Protein AF-A0A2U3LKK8-F1 (afdb_monomer)

pLDDT: mean 81.9, std 16.65, range [49.09, 98.25]

Nearest PDB structures (foldseek):
  9e9u-assembly1_A  TM=5.415E-01  e=5.992E+00  synthetic construct

Sequence (91 aa):
MPSRRRSRQRALQILFLWDARRQPVDEAIDGYYDTLYSEEHPERDPFVADLVRGTVEHVAEVDEQISKHRRALAHRAHARGGPQRPPPGGL

Mean predicted aligned error: 10.7 Å

Radius of gyration: 22.05 Å; Cα contacts (8 Å, |Δi|>4): 36; chains: 1; bounding box: 32×55×61 Å

Structure (mmCIF, N/CA/C/O backbone):
data_AF-A0A2U3LKK8-F1
#
_entry.id   AF-A0A2U3LKK8-F1
#
loop_
_atom_site.group_PDB
_atom_site.id
_atom_site.type_symbol
_atom_site.label_atom_id
_atom_site.label_alt_id
_atom_site.label_comp_id
_atom_site.label_asym_id
_atom_site.label_entity_id
_atom_site.label_seq_id
_atom_site.pdbx_PDB_ins_code
_atom_site.Cartn_x
_atom_site.Cartn_y
_atom_site.Cartn_z
_atom_site.occupancy
_atom_site.B_iso_or_equiv
_atom_site.auth_seq_id
_atom_site.auth_comp_id
_atom_site.auth_asym_id
_atom_site.auth_atom_id
_atom_site.pdbx_PDB_model_num
ATOM 1 N N . MET A 1 1 ? 19.919 -3.441 -6.149 1.00 57.34 1 MET A N 1
ATOM 2 C CA . MET A 1 1 ? 18.972 -3.276 -5.018 1.00 57.34 1 MET A CA 1
ATOM 3 C C . MET A 1 1 ? 18.919 -1.824 -4.551 1.00 57.34 1 MET A C 1
ATOM 5 O O . MET A 1 1 ? 19.936 -1.303 -4.092 1.00 57.34 1 MET A O 1
ATOM 9 N N . PRO A 1 2 ? 17.774 -1.133 -4.681 1.00 65.00 2 PRO A N 1
ATOM 10 C CA . PRO A 1 2 ? 17.589 0.203 -4.121 1.00 65.00 2 PRO A CA 1
ATOM 11 C C . PRO A 1 2 ? 17.794 0.189 -2.599 1.00 65.00 2 PRO A C 1
ATOM 13 O O . PRO A 1 2 ? 17.574 -0.823 -1.936 1.00 65.00 2 PRO A O 1
ATOM 16 N N . SER A 1 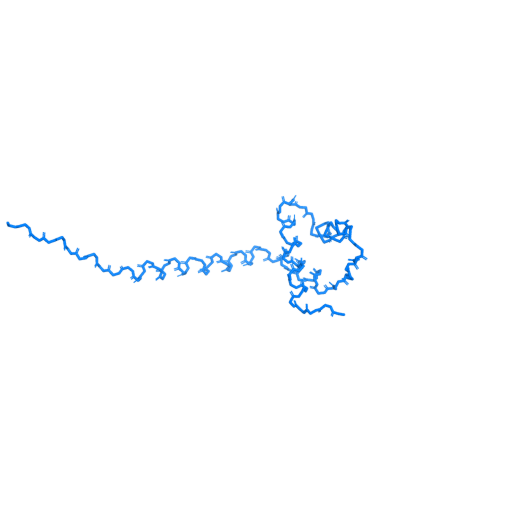3 ? 18.202 1.316 -2.009 1.00 85.25 3 SER A N 1
ATOM 17 C CA . SER A 1 3 ? 18.201 1.413 -0.548 1.00 85.25 3 SER A CA 1
ATOM 18 C C . SER A 1 3 ? 16.762 1.297 -0.040 1.00 85.25 3 SER A C 1
ATOM 20 O O . SER A 1 3 ? 15.854 1.872 -0.641 1.00 85.25 3 SER A O 1
ATOM 22 N N . ARG A 1 4 ? 16.539 0.622 1.099 1.00 91.00 4 ARG A N 1
ATOM 23 C CA . ARG A 1 4 ? 15.195 0.474 1.703 1.00 91.00 4 ARG A CA 1
ATOM 24 C C . ARG A 1 4 ? 14.454 1.810 1.842 1.00 91.00 4 ARG A C 1
ATOM 26 O O . ARG A 1 4 ? 13.232 1.846 1.777 1.00 91.00 4 ARG A O 1
ATOM 33 N N . ARG A 1 5 ? 15.190 2.916 2.015 1.00 92.19 5 ARG A N 1
ATOM 34 C CA . ARG A 1 5 ? 14.642 4.280 2.008 1.00 92.19 5 ARG A CA 1
ATOM 35 C C . ARG A 1 5 ? 13.992 4.636 0.668 1.00 92.19 5 ARG A C 1
ATOM 37 O O . ARG A 1 5 ? 12.849 5.077 0.668 1.00 92.19 5 ARG A O 1
ATOM 44 N N . ARG A 1 6 ? 14.688 4.413 -0.455 1.00 89.56 6 ARG A N 1
ATOM 45 C CA . ARG A 1 6 ? 14.143 4.647 -1.802 1.00 89.56 6 ARG A CA 1
ATOM 46 C C . ARG A 1 6 ? 12.950 3.739 -2.080 1.00 89.56 6 ARG A C 1
ATOM 48 O O . ARG A 1 6 ? 11.938 4.232 -2.554 1.00 89.56 6 ARG A O 1
ATOM 55 N N . SER A 1 7 ? 13.021 2.456 -1.727 1.00 92.44 7 SER A N 1
ATOM 56 C CA . SER A 1 7 ? 11.896 1.536 -1.937 1.00 92.44 7 SER A CA 1
ATOM 57 C C . SER A 1 7 ? 10.642 1.972 -1.166 1.00 92.44 7 SER A C 1
ATOM 59 O O . SER A 1 7 ? 9.557 2.015 -1.735 1.00 92.44 7 SER A O 1
ATOM 61 N N . ARG A 1 8 ? 10.784 2.402 0.098 1.00 95.31 8 ARG A N 1
ATOM 62 C CA . ARG A 1 8 ? 9.656 2.958 0.870 1.00 95.31 8 ARG A CA 1
ATOM 63 C C . ARG A 1 8 ? 9.101 4.244 0.259 1.00 95.31 8 ARG A C 1
ATOM 65 O O . ARG A 1 8 ? 7.891 4.414 0.220 1.00 95.31 8 ARG A O 1
ATOM 72 N N . GLN A 1 9 ? 9.963 5.129 -0.245 1.00 94.19 9 GLN A N 1
ATOM 73 C CA . GLN A 1 9 ? 9.517 6.343 -0.933 1.00 94.19 9 GLN A CA 1
ATOM 74 C C . GLN A 1 9 ? 8.674 6.013 -2.174 1.00 94.19 9 GLN A C 1
ATOM 76 O O . GLN A 1 9 ? 7.634 6.632 -2.376 1.00 94.19 9 GLN A O 1
ATOM 81 N N . ARG A 1 10 ? 9.081 5.010 -2.963 1.00 93.50 10 ARG A N 1
ATOM 82 C CA . ARG A 1 10 ? 8.301 4.527 -4.116 1.00 93.50 10 ARG A CA 1
ATOM 83 C C . ARG A 1 10 ? 6.961 3.934 -3.683 1.00 93.50 10 ARG A C 1
ATOM 85 O O . ARG A 1 10 ? 5.935 4.290 -4.246 1.00 93.50 10 ARG A O 1
ATOM 92 N N . ALA A 1 11 ? 6.956 3.100 -2.643 1.00 96.06 11 ALA A N 1
ATOM 93 C CA . ALA A 1 11 ? 5.724 2.525 -2.103 1.00 96.06 11 ALA A CA 1
ATOM 94 C C . ALA A 1 11 ? 4.718 3.608 -1.672 1.00 96.06 11 ALA A C 1
ATOM 96 O O . ALA A 1 11 ? 3.537 3.496 -1.979 1.00 96.06 11 ALA A O 1
ATOM 97 N N . LEU A 1 12 ? 5.180 4.695 -1.041 1.00 95.94 12 LEU A N 1
ATOM 98 C CA . LEU A 1 12 ? 4.315 5.827 -0.682 1.00 95.94 12 LEU A CA 1
ATOM 99 C C . LEU A 1 12 ? 3.709 6.524 -1.909 1.00 95.94 12 LEU A C 1
ATOM 101 O O . LEU A 1 12 ? 2.540 6.894 -1.878 1.00 95.94 12 LEU A O 1
ATOM 105 N N . GLN A 1 13 ? 4.477 6.687 -2.990 1.00 94.62 13 GLN A N 1
ATOM 106 C CA . GLN A 1 13 ? 3.968 7.262 -4.241 1.00 94.62 13 GLN A CA 1
ATOM 107 C C . GLN A 1 13 ? 2.888 6.372 -4.874 1.00 94.62 13 GLN A C 1
ATOM 109 O O . GLN A 1 13 ? 1.862 6.879 -5.321 1.00 94.62 13 GLN A O 1
ATOM 114 N N . ILE A 1 14 ? 3.092 5.051 -4.862 1.00 95.62 14 ILE A N 1
ATOM 115 C CA . ILE A 1 14 ? 2.117 4.080 -5.374 1.00 95.62 14 ILE A CA 1
ATOM 116 C C . ILE A 1 14 ? 0.843 4.074 -4.520 1.00 95.62 14 ILE A C 1
ATOM 118 O O . ILE A 1 14 ? -0.250 4.120 -5.072 1.00 95.62 14 ILE A O 1
ATOM 122 N N . LEU A 1 15 ? 0.960 4.065 -3.187 1.00 96.81 15 LEU A N 1
ATOM 123 C CA . LEU A 1 15 ? -0.199 4.105 -2.285 1.00 96.81 15 LEU A CA 1
ATOM 124 C C . LEU A 1 15 ? -1.017 5.389 -2.464 1.00 96.81 15 LEU A C 1
ATOM 126 O O . LEU A 1 15 ? -2.242 5.336 -2.455 1.00 96.81 15 LEU A O 1
ATOM 130 N N . PHE A 1 16 ? -0.354 6.525 -2.695 1.00 94.75 16 PHE A N 1
ATOM 131 C CA . PHE A 1 16 ? -1.040 7.772 -3.030 1.00 94.75 16 PHE A CA 1
ATOM 132 C C . PHE A 1 16 ? -1.816 7.665 -4.351 1.00 94.75 16 PHE A C 1
ATOM 134 O O . PHE A 1 16 ? -2.970 8.079 -4.428 1.00 94.75 16 PHE A O 1
ATOM 141 N N . LEU A 1 17 ? -1.202 7.087 -5.389 1.00 93.88 17 LEU A N 1
ATOM 142 C CA . LEU A 1 17 ? -1.859 6.860 -6.677 1.00 93.88 17 LEU A CA 1
ATOM 143 C C . LEU A 1 17 ? -3.073 5.929 -6.544 1.00 93.88 17 LEU A C 1
ATOM 145 O O . LEU A 1 17 ? -4.126 6.198 -7.125 1.00 93.88 17 LEU A O 1
ATOM 149 N N . TRP A 1 18 ? -2.912 4.846 -5.783 1.00 96.69 18 TRP A N 1
ATOM 150 C CA . TRP A 1 18 ? -3.959 3.876 -5.484 1.00 96.69 18 TRP A CA 1
ATOM 151 C C . TRP A 1 18 ? -5.155 4.533 -4.788 1.00 96.69 18 TRP A C 1
ATOM 153 O O . TRP A 1 18 ? -6.280 4.381 -5.262 1.00 96.69 18 TRP A O 1
ATOM 163 N N . ASP A 1 19 ? -4.913 5.320 -3.738 1.00 95.12 19 ASP A N 1
ATOM 164 C CA . ASP A 1 19 ? -5.964 6.029 -2.999 1.00 95.12 19 ASP A CA 1
ATOM 165 C C . ASP A 1 19 ? -6.686 7.059 -3.884 1.00 95.12 19 ASP A C 1
ATOM 167 O O . ASP A 1 19 ? -7.915 7.080 -3.964 1.00 95.12 19 ASP A O 1
ATOM 171 N N . ALA A 1 20 ? -5.926 7.849 -4.651 1.00 93.88 20 ALA A N 1
ATOM 172 C CA . ALA A 1 20 ? -6.477 8.882 -5.525 1.00 93.88 20 ALA A CA 1
ATOM 173 C C . ALA A 1 20 ? -7.363 8.323 -6.652 1.00 93.88 20 ALA A C 1
ATOM 175 O O . ALA A 1 20 ? -8.347 8.957 -7.036 1.00 93.88 20 ALA A O 1
ATOM 176 N N . ARG A 1 21 ? -7.011 7.157 -7.212 1.00 92.19 21 ARG A N 1
ATOM 177 C CA . ARG A 1 21 ? -7.732 6.546 -8.345 1.00 92.19 21 ARG A CA 1
ATOM 178 C C . ARG A 1 21 ? -8.750 5.490 -7.930 1.00 92.19 21 ARG A C 1
ATOM 180 O O . ARG A 1 21 ? -9.614 5.156 -8.735 1.00 92.19 21 ARG A O 1
ATOM 187 N N . ARG A 1 22 ? -8.654 4.962 -6.705 1.00 91.06 22 ARG A N 1
ATOM 188 C CA . ARG A 1 22 ? -9.468 3.846 -6.189 1.00 91.06 22 ARG A CA 1
ATOM 189 C C . ARG A 1 22 ? -9.504 2.642 -7.142 1.00 91.06 22 ARG A C 1
ATOM 191 O O . ARG A 1 22 ? -10.546 2.019 -7.333 1.00 91.06 22 ARG A O 1
ATOM 198 N N . GLN A 1 23 ? -8.359 2.343 -7.746 1.00 91.94 23 GLN A N 1
ATOM 199 C CA . GLN A 1 23 ? -8.170 1.256 -8.711 1.00 91.94 23 GLN A CA 1
ATOM 200 C C . GLN A 1 23 ? -7.572 0.008 -8.031 1.00 91.94 23 GLN A C 1
ATOM 202 O O . GLN A 1 23 ? -7.101 0.102 -6.892 1.00 91.94 23 GLN A O 1
ATOM 207 N N . PRO A 1 24 ? -7.559 -1.164 -8.691 1.00 96.75 24 PRO A N 1
ATOM 208 C CA . PRO A 1 24 ? -6.840 -2.335 -8.198 1.00 96.75 24 PRO A CA 1
ATOM 209 C C . PRO A 1 24 ? -5.369 -2.029 -7.878 1.00 96.75 24 PRO A C 1
ATOM 211 O O .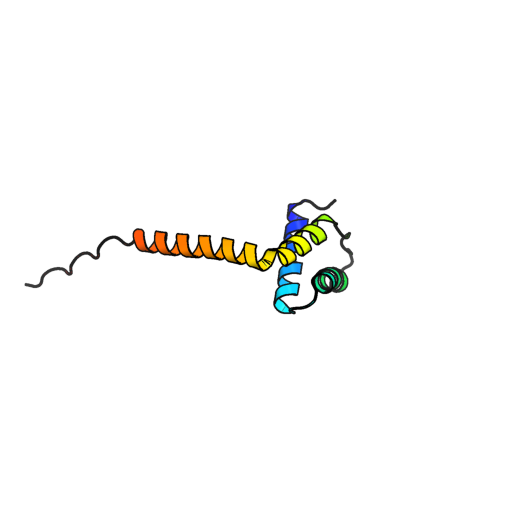 PRO A 1 24 ? -4.711 -1.236 -8.554 1.00 96.75 24 PRO A O 1
ATOM 214 N N . VAL A 1 25 ? -4.837 -2.658 -6.827 1.00 96.81 25 VAL A N 1
ATOM 215 C 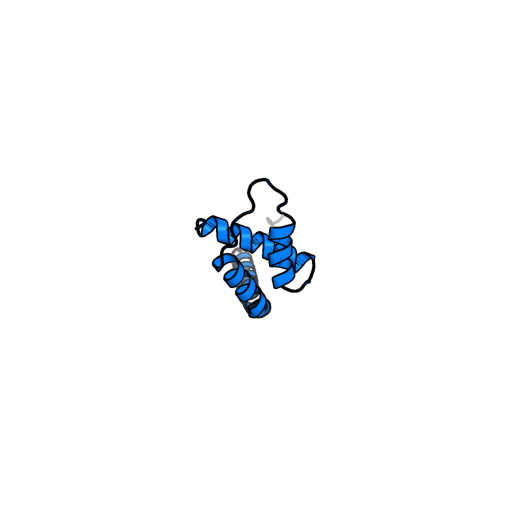CA . VAL A 1 25 ? -3.479 -2.373 -6.334 1.00 96.81 25 VAL A CA 1
ATOM 216 C C . VAL A 1 25 ? -2.398 -2.661 -7.377 1.00 96.81 25 VAL A C 1
ATOM 218 O O . VAL A 1 25 ? -1.466 -1.872 -7.518 1.00 96.81 25 VAL A O 1
ATOM 221 N N . ASP A 1 26 ? -2.544 -3.740 -8.147 1.00 96.12 26 ASP A N 1
ATOM 222 C CA . ASP A 1 26 ? -1.583 -4.093 -9.192 1.00 96.12 26 ASP A CA 1
ATOM 223 C C . ASP A 1 26 ? -1.590 -3.064 -10.334 1.00 96.12 26 ASP A C 1
ATOM 225 O O . ASP A 1 26 ? -0.523 -2.662 -10.786 1.00 96.12 26 ASP A O 1
ATOM 229 N N . GLU A 1 27 ? -2.752 -2.507 -10.692 1.00 95.56 27 GLU A N 1
ATOM 230 C CA . GLU A 1 27 ? -2.848 -1.413 -11.671 1.00 95.56 27 GLU A CA 1
ATOM 231 C C . GLU A 1 27 ? -2.192 -0.116 -11.169 1.00 95.56 27 GLU A C 1
ATOM 233 O O . GLU A 1 27 ? -1.664 0.670 -11.954 1.00 95.56 27 GLU A O 1
ATOM 238 N N . ALA A 1 28 ? -2.190 0.135 -9.856 1.00 94.75 28 ALA A N 1
ATOM 239 C CA . ALA A 1 28 ? -1.451 1.259 -9.278 1.00 94.75 28 ALA A CA 1
ATOM 240 C C . ALA A 1 28 ? 0.065 1.034 -9.286 1.00 94.75 28 ALA A C 1
ATOM 242 O O . ALA A 1 28 ? 0.818 1.978 -9.535 1.00 94.75 28 ALA A O 1
ATOM 243 N N . ILE A 1 29 ? 0.512 -0.200 -9.042 1.00 94.50 29 ILE A N 1
ATOM 244 C CA . ILE A 1 29 ? 1.925 -0.573 -9.149 1.00 94.50 29 ILE A CA 1
ATOM 245 C C . ILE A 1 29 ? 2.382 -0.415 -10.600 1.00 94.50 29 ILE A C 1
ATOM 247 O O . ILE A 1 29 ? 3.366 0.281 -10.849 1.00 94.50 29 ILE A O 1
ATOM 251 N N . ASP A 1 30 ? 1.657 -1.001 -11.551 1.00 92.81 30 ASP A N 1
ATOM 252 C CA . ASP A 1 30 ? 1.980 -0.912 -12.974 1.00 92.81 30 ASP A CA 1
ATO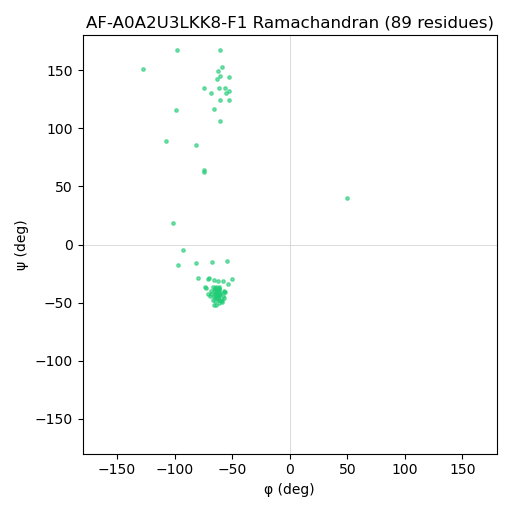M 253 C C . ASP A 1 30 ? 1.916 0.535 -13.460 1.00 92.81 30 ASP A C 1
ATOM 255 O O . ASP A 1 30 ? 2.895 1.037 -14.003 1.00 92.81 30 ASP A O 1
ATOM 259 N N . GLY A 1 31 ? 0.853 1.269 -13.119 1.00 91.06 31 GLY A N 1
ATOM 260 C CA . GLY A 1 31 ? 0.704 2.675 -13.483 1.00 91.06 31 GLY A CA 1
ATOM 261 C C . GLY A 1 31 ? 1.837 3.574 -12.973 1.00 91.06 31 GLY A C 1
ATOM 262 O O . GLY A 1 31 ? 2.197 4.541 -13.643 1.00 91.06 31 GLY A O 1
ATOM 263 N N . TYR A 1 32 ? 2.445 3.266 -11.824 1.00 90.31 32 TYR A N 1
ATOM 264 C CA . TYR A 1 32 ? 3.643 3.975 -11.367 1.00 90.31 32 TYR A CA 1
ATOM 265 C C . TYR A 1 32 ? 4.829 3.738 -12.307 1.00 90.31 32 TYR A C 1
ATOM 267 O O . TYR A 1 32 ? 5.466 4.697 -12.737 1.00 90.31 32 TYR A O 1
ATOM 275 N N . TYR A 1 33 ? 5.105 2.482 -12.663 1.00 88.75 33 TYR A N 1
ATOM 276 C CA . TYR A 1 33 ? 6.215 2.135 -13.553 1.00 88.75 33 TYR A CA 1
ATOM 277 C C . TYR A 1 33 ? 5.972 2.555 -15.012 1.00 88.75 33 TYR A C 1
ATOM 279 O O . TYR A 1 33 ? 6.932 2.90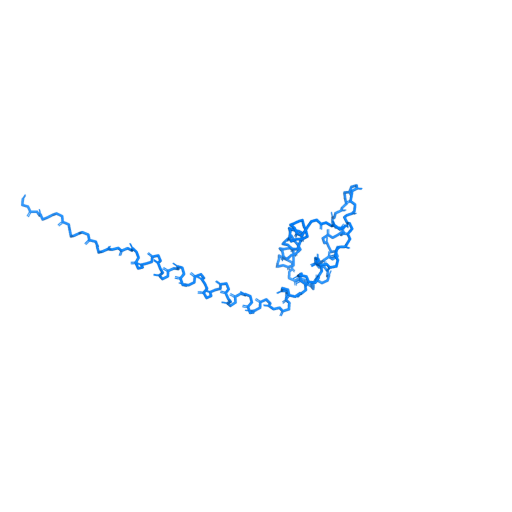2 -15.694 1.00 88.75 33 TYR A O 1
ATOM 287 N N . ASP A 1 34 ? 4.717 2.595 -15.459 1.00 86.00 34 ASP A N 1
A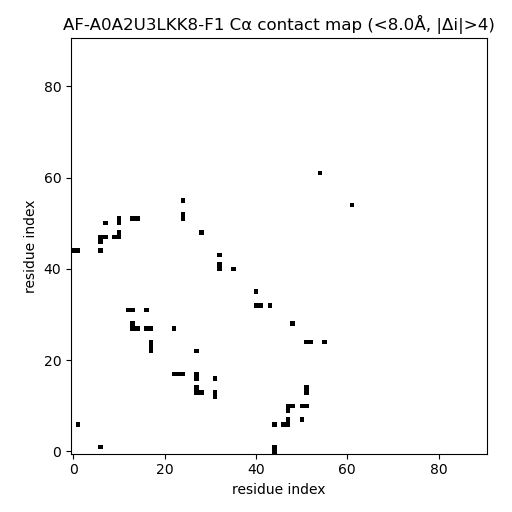TOM 288 C CA . ASP A 1 34 ? 4.332 2.978 -16.822 1.00 86.00 34 ASP A CA 1
ATOM 289 C C . ASP A 1 34 ? 4.313 4.500 -17.026 1.00 86.00 34 ASP A C 1
ATOM 291 O O . ASP A 1 34 ? 4.541 4.987 -18.130 1.00 86.00 34 ASP A O 1
ATOM 295 N N . THR A 1 35 ? 4.052 5.283 -15.971 1.00 79.00 35 THR A N 1
ATOM 296 C CA . THR A 1 35 ? 4.094 6.760 -16.035 1.00 79.00 35 THR A CA 1
ATOM 297 C C . THR A 1 35 ? 5.506 7.325 -15.915 1.00 79.00 35 THR A C 1
ATOM 299 O O . THR A 1 35 ? 5.745 8.476 -16.286 1.00 79.00 35 THR A O 1
ATOM 302 N N . LEU A 1 36 ? 6.461 6.514 -15.457 1.00 66.50 36 LEU A N 1
ATOM 303 C CA . LEU A 1 36 ? 7.890 6.807 -15.475 1.00 66.50 36 LEU A CA 1
ATOM 304 C C . LEU A 1 36 ? 8.453 6.663 -16.904 1.00 66.50 36 LEU A C 1
ATOM 306 O O . LEU A 1 36 ? 9.343 5.860 -17.160 1.00 66.50 36 LEU A O 1
ATOM 310 N N . TYR A 1 37 ? 7.971 7.487 -17.839 1.00 51.00 37 TYR A N 1
ATOM 311 C CA . TYR A 1 37 ? 8.651 7.760 -19.113 1.00 51.00 37 TYR A CA 1
ATOM 312 C C . TYR A 1 37 ? 9.854 8.685 -18.863 1.00 51.00 37 TYR A C 1
ATOM 314 O O . TYR A 1 37 ? 9.878 9.839 -19.285 1.00 51.00 37 TYR A O 1
ATOM 322 N N . SER A 1 38 ? 10.837 8.205 -18.105 1.00 52.12 38 SER A N 1
ATOM 323 C CA . SER A 1 38 ? 12.121 8.881 -17.916 1.00 52.12 38 SER A CA 1
ATOM 324 C C . SER A 1 38 ? 13.244 7.904 -18.240 1.00 52.12 38 SER A C 1
ATOM 326 O O . SER A 1 38 ? 13.084 6.700 -18.060 1.00 52.12 38 SER A O 1
ATOM 328 N N . GLU A 1 39 ? 14.377 8.426 -18.708 1.00 53.69 39 GLU A N 1
ATOM 329 C CA . GLU A 1 39 ? 15.530 7.689 -19.256 1.00 53.69 39 GLU A CA 1
ATOM 330 C C . GLU A 1 39 ? 16.100 6.600 -18.315 1.00 53.69 39 GLU A C 1
ATOM 332 O O . GLU A 1 39 ? 16.815 5.701 -18.754 1.00 53.69 39 GLU A O 1
ATOM 337 N N . GLU A 1 40 ? 15.724 6.621 -17.034 1.00 58.91 40 GLU A N 1
ATOM 338 C CA . GLU A 1 40 ? 15.960 5.563 -16.054 1.00 58.91 40 GLU A CA 1
ATOM 339 C C . GLU A 1 40 ? 14.651 4.831 -15.726 1.00 58.91 40 GLU A C 1
ATOM 341 O O . GLU A 1 40 ? 13.969 5.181 -14.763 1.00 58.91 40 GLU A O 1
ATOM 346 N N . HIS A 1 41 ? 14.305 3.780 -16.478 1.00 67.25 41 HIS A N 1
ATOM 347 C CA . HIS A 1 41 ? 13.263 2.835 -16.063 1.00 67.25 41 HIS A CA 1
ATOM 348 C C . HIS A 1 41 ? 13.697 2.186 -14.741 1.00 67.25 41 HIS A C 1
ATOM 350 O O . HIS A 1 41 ? 14.621 1.362 -14.737 1.00 67.25 41 HIS A O 1
ATOM 356 N N . PRO A 1 42 ? 13.091 2.542 -13.592 1.00 72.31 42 PRO A N 1
ATOM 357 C CA . PRO A 1 42 ? 13.567 2.015 -12.333 1.00 72.31 42 PRO A CA 1
ATOM 358 C C . PRO A 1 42 ? 13.269 0.522 -12.282 1.00 72.31 42 PRO A C 1
ATOM 360 O O . PRO A 1 42 ? 12.137 0.097 -12.500 1.00 72.31 42 PRO A O 1
ATOM 363 N N . GLU A 1 43 ? 14.281 -0.270 -11.933 1.00 80.12 43 GLU A N 1
ATOM 364 C CA . GLU A 1 43 ? 14.110 -1.704 -11.720 1.00 80.12 43 GLU A CA 1
ATOM 365 C C . GLU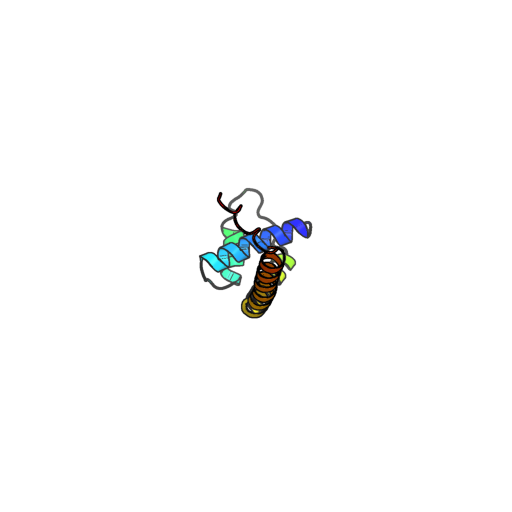 A 1 43 ? 12.964 -1.958 -10.726 1.00 80.12 43 GLU A C 1
ATOM 367 O O . GLU A 1 43 ? 12.871 -1.309 -9.666 1.00 80.12 43 GLU A O 1
ATOM 372 N N . ARG A 1 44 ? 12.074 -2.889 -11.093 1.00 86.62 44 ARG A N 1
ATOM 373 C CA . ARG A 1 44 ? 10.984 -3.343 -10.231 1.00 86.62 44 ARG A CA 1
ATOM 374 C C . ARG A 1 44 ? 11.591 -4.053 -9.024 1.00 86.62 44 ARG A C 1
ATOM 376 O O . ARG A 1 44 ? 12.261 -5.070 -9.158 1.00 86.62 44 ARG A O 1
ATOM 383 N N . ASP A 1 45 ? 11.369 -3.487 -7.84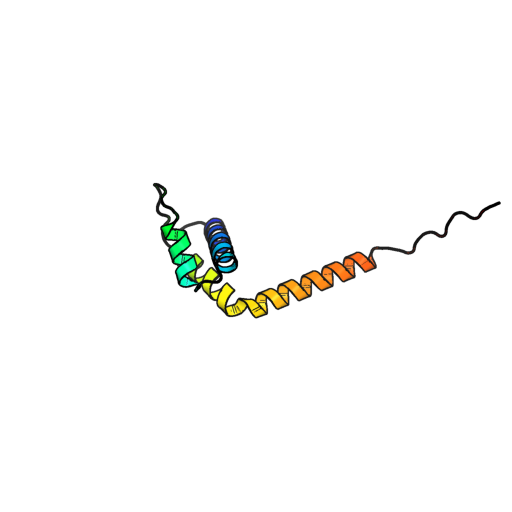4 1.00 89.31 45 ASP A N 1
ATOM 384 C CA . ASP A 1 45 ? 11.861 -4.029 -6.579 1.00 89.31 45 ASP A CA 1
ATOM 385 C C . ASP A 1 45 ? 10.717 -4.812 -5.915 1.00 89.31 45 ASP A C 1
ATOM 387 O O . ASP A 1 45 ? 9.719 -4.183 -5.546 1.00 89.31 45 ASP A O 1
ATOM 391 N N . PRO A 1 46 ? 10.830 -6.145 -5.738 1.00 93.06 46 PRO A N 1
ATOM 392 C CA . PRO A 1 46 ? 9.777 -6.964 -5.135 1.00 93.06 46 PRO A CA 1
ATOM 393 C C . PRO A 1 46 ? 9.320 -6.445 -3.773 1.00 93.06 46 PRO A C 1
ATOM 395 O O . PRO A 1 46 ? 8.131 -6.447 -3.475 1.00 93.06 46 PRO A O 1
ATOM 398 N N . PHE A 1 47 ? 10.240 -5.875 -2.987 1.00 95.06 47 PHE A N 1
ATOM 399 C CA . PHE A 1 47 ? 9.893 -5.305 -1.690 1.00 95.06 47 PHE A CA 1
ATOM 400 C C . PHE A 1 47 ? 8.900 -4.142 -1.789 1.00 95.06 47 PHE A C 1
ATOM 402 O O . PHE A 1 47 ? 8.118 -3.931 -0.867 1.00 95.06 47 PHE A O 1
ATOM 409 N N . VAL A 1 48 ? 8.936 -3.364 -2.875 1.00 95.75 48 VAL A N 1
ATOM 410 C CA . VAL A 1 48 ? 7.964 -2.285 -3.097 1.00 95.75 48 VAL A CA 1
ATOM 411 C C . VAL A 1 48 ? 6.579 -2.881 -3.310 1.00 95.75 48 VAL A C 1
ATOM 413 O O . VAL A 1 48 ? 5.636 -2.437 -2.662 1.00 95.75 48 VAL A O 1
ATOM 416 N N . ALA A 1 49 ? 6.466 -3.898 -4.168 1.00 96.31 49 ALA A N 1
ATOM 417 C CA . ALA A 1 49 ? 5.195 -4.559 -4.447 1.00 96.31 49 ALA A CA 1
ATOM 418 C C . ALA A 1 49 ? 4.626 -5.232 -3.191 1.00 96.31 49 ALA A C 1
ATOM 420 O O . ALA A 1 49 ? 3.462 -5.015 -2.867 1.00 96.31 49 ALA A O 1
ATOM 421 N N . ASP A 1 50 ? 5.454 -5.963 -2.443 1.00 97.94 50 ASP A N 1
ATOM 422 C CA . ASP A 1 50 ? 5.039 -6.633 -1.206 1.00 97.94 50 ASP A CA 1
ATOM 423 C C . ASP A 1 50 ? 4.576 -5.626 -0.147 1.00 97.94 50 ASP A C 1
ATOM 425 O O . ASP A 1 50 ? 3.541 -5.817 0.489 1.00 97.94 50 ASP A O 1
ATOM 429 N N . LEU A 1 51 ? 5.307 -4.516 0.017 1.00 97.50 51 LEU A N 1
ATOM 430 C CA . LEU A 1 51 ? 4.937 -3.463 0.961 1.00 97.50 51 LEU A CA 1
ATOM 431 C C . LEU A 1 51 ? 3.610 -2.799 0.577 1.00 97.50 51 LEU A C 1
ATOM 433 O O . LEU A 1 51 ? 2.774 -2.562 1.447 1.00 97.50 51 LEU A O 1
ATOM 437 N N . VAL A 1 52 ? 3.408 -2.497 -0.708 1.00 97.94 52 VAL A N 1
ATOM 438 C CA . VAL A 1 52 ? 2.167 -1.884 -1.202 1.00 97.94 52 VAL A CA 1
ATOM 439 C C . VAL A 1 52 ? 0.994 -2.851 -1.035 1.00 97.94 52 VAL A C 1
ATOM 441 O O . VAL A 1 52 ? -0.004 -2.479 -0.423 1.00 97.94 52 VAL A O 1
ATOM 444 N N . ARG A 1 53 ? 1.122 -4.094 -1.515 1.00 98.25 53 ARG A N 1
ATOM 445 C CA . ARG A 1 53 ? 0.065 -5.112 -1.420 1.00 98.25 53 ARG A CA 1
ATOM 446 C C . ARG A 1 53 ? -0.306 -5.403 0.026 1.00 98.25 53 ARG A C 1
ATOM 448 O O . ARG A 1 53 ? -1.482 -5.327 0.357 1.00 98.25 53 ARG A O 1
ATOM 455 N N . GLY A 1 54 ? 0.682 -5.634 0.891 1.00 98.19 54 GLY A N 1
ATOM 456 C CA . GLY A 1 54 ? 0.431 -5.887 2.308 1.00 98.19 54 GLY A CA 1
ATOM 457 C C . GLY A 1 54 ? -0.245 -4.703 3.003 1.00 98.19 54 GLY A C 1
ATOM 458 O O . GLY A 1 54 ? -1.151 -4.904 3.805 1.00 98.19 54 GLY A O 1
ATOM 459 N N . THR A 1 55 ? 0.129 -3.464 2.658 1.00 97.88 55 THR A N 1
ATOM 460 C CA . THR A 1 55 ? -0.536 -2.268 3.205 1.00 97.88 55 THR A CA 1
ATOM 461 C C . THR A 1 55 ? -1.994 -2.175 2.752 1.00 97.88 55 THR A C 1
ATOM 463 O O . THR A 1 55 ? -2.857 -1.869 3.568 1.00 97.88 55 THR A O 1
ATOM 466 N N . VAL A 1 56 ? -2.280 -2.452 1.476 1.00 97.62 56 VAL A N 1
ATOM 467 C CA . VAL A 1 56 ? -3.649 -2.417 0.934 1.00 97.62 56 VAL A CA 1
ATOM 468 C C . VAL A 1 56 ? -4.512 -3.540 1.513 1.00 97.62 56 VAL A C 1
ATOM 470 O O . VAL A 1 56 ? -5.650 -3.291 1.901 1.00 97.62 56 VAL A O 1
ATOM 473 N N . GLU A 1 57 ? -3.970 -4.754 1.630 1.00 98.19 57 GLU A N 1
ATOM 474 C CA . GLU A 1 57 ? -4.641 -5.900 2.258 1.00 98.19 57 GLU A CA 1
ATOM 475 C C . GLU A 1 57 ? -5.057 -5.594 3.706 1.00 98.19 57 GLU A C 1
ATOM 477 O O . GLU A 1 57 ? -6.165 -5.929 4.120 1.00 98.19 57 GLU A O 1
ATOM 482 N N . HIS A 1 58 ? -4.204 -4.887 4.452 1.00 98.00 58 HIS A N 1
ATOM 483 C CA . HIS A 1 58 ? -4.419 -4.562 5.864 1.00 98.00 58 HIS A CA 1
ATOM 484 C C . HIS A 1 58 ? -4.904 -3.120 6.086 1.00 98.00 58 HIS A C 1
ATOM 486 O O . HIS A 1 58 ? -4.807 -2.607 7.203 1.00 98.00 58 HIS A O 1
ATOM 492 N N . VAL A 1 59 ? -5.433 -2.442 5.058 1.00 96.19 59 VAL A N 1
ATOM 493 C CA . VAL A 1 59 ? -5.725 -0.996 5.124 1.00 96.19 59 VAL A CA 1
ATOM 494 C C . VAL A 1 59 ? -6.658 -0.632 6.282 1.00 96.19 59 VAL A C 1
ATOM 496 O O . VAL A 1 59 ? -6.400 0.325 7.006 1.00 96.19 59 VAL A O 1
ATOM 499 N N . ALA A 1 60 ? -7.687 -1.447 6.530 1.00 96.00 60 ALA A N 1
ATOM 500 C CA . ALA A 1 60 ? -8.635 -1.211 7.615 1.00 96.00 60 ALA A CA 1
ATOM 501 C C . ALA A 1 60 ? -7.968 -1.282 9.000 1.00 96.00 60 ALA A C 1
ATOM 503 O O . ALA A 1 60 ? -8.244 -0.450 9.864 1.00 96.00 60 ALA A O 1
ATOM 504 N N . GLU A 1 61 ? -7.066 -2.244 9.208 1.00 97.12 61 GLU A N 1
ATOM 505 C CA . GLU A 1 61 ? -6.324 -2.388 10.463 1.00 97.12 61 GLU A CA 1
ATOM 506 C C . GLU A 1 61 ? -5.329 -1.235 10.648 1.00 97.12 61 GLU A C 1
ATOM 508 O O . GLU A 1 61 ? -5.249 -0.638 11.726 1.00 97.12 61 GLU A O 1
ATOM 513 N N . VAL A 1 62 ? -4.599 -0.884 9.586 1.00 94.75 62 VAL A N 1
ATOM 514 C CA . VAL A 1 62 ? -3.649 0.235 9.585 1.00 94.75 62 VAL A CA 1
ATOM 515 C C . VAL A 1 62 ? -4.363 1.544 9.936 1.00 94.75 62 VAL A C 1
ATOM 517 O O . VAL A 1 62 ? -3.921 2.264 10.838 1.00 94.75 62 VAL A O 1
ATOM 520 N N . ASP A 1 63 ? -5.503 1.824 9.306 1.00 94.50 63 ASP A N 1
ATOM 521 C CA . ASP A 1 63 ? -6.308 3.018 9.575 1.00 94.50 63 ASP A CA 1
ATOM 522 C C . ASP A 1 63 ? -6.878 3.033 10.995 1.00 94.50 63 ASP A C 1
ATOM 524 O O . ASP A 1 63 ? -6.912 4.085 11.651 1.00 94.50 63 ASP A O 1
ATOM 528 N N . GLU A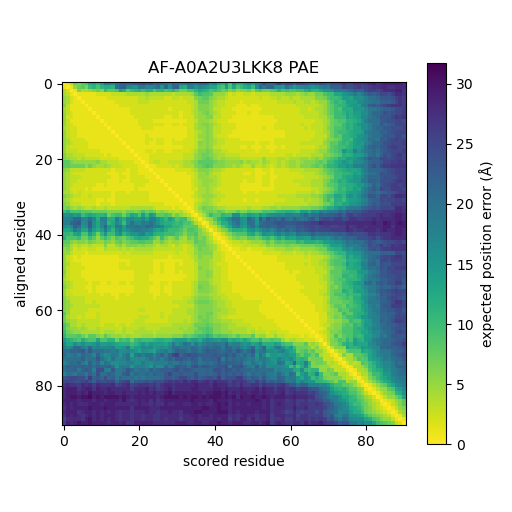 1 64 ? -7.291 1.876 11.515 1.00 95.38 64 GLU A N 1
ATOM 529 C CA . GLU A 1 64 ? -7.742 1.750 12.896 1.00 95.38 64 GLU A CA 1
ATOM 530 C C . GLU A 1 64 ? -6.613 2.102 13.876 1.00 95.38 64 GLU A C 1
ATOM 532 O O . GLU A 1 64 ? -6.819 2.899 14.803 1.00 95.38 64 GLU A O 1
ATOM 537 N N . GLN A 1 65 ? -5.408 1.561 13.669 1.00 94.50 65 GLN A N 1
ATOM 538 C CA . GLN A 1 65 ? -4.252 1.847 14.519 1.00 94.50 65 GLN A CA 1
ATOM 539 C C . GLN A 1 65 ? -3.841 3.323 14.452 1.00 94.50 65 GLN A C 1
ATOM 541 O O . GLN A 1 65 ? -3.660 3.965 15.494 1.00 94.50 65 GLN A O 1
ATOM 546 N N . ILE A 1 66 ? -3.781 3.908 13.253 1.00 91.50 66 ILE A N 1
ATOM 547 C CA . ILE A 1 66 ? -3.507 5.342 13.070 1.00 91.50 66 ILE A CA 1
ATOM 548 C C . ILE A 1 66 ? -4.553 6.181 13.819 1.00 91.50 66 ILE A C 1
ATOM 550 O O . ILE A 1 66 ? -4.213 7.122 14.547 1.00 91.50 66 ILE A O 1
ATOM 554 N N . SER A 1 67 ? -5.831 5.816 13.706 1.00 91.19 67 SER A N 1
ATOM 555 C CA . SER A 1 67 ? -6.937 6.519 14.359 1.00 91.19 67 SER A CA 1
ATOM 556 C C . SER A 1 67 ? -6.883 6.422 15.886 1.00 91.19 67 SER A C 1
ATOM 558 O O . SER A 1 67 ? -7.137 7.416 16.578 1.00 91.19 67 SER A O 1
ATOM 560 N N . LYS A 1 68 ? -6.518 5.255 16.439 1.00 89.38 68 LYS A N 1
ATOM 561 C CA . LYS A 1 68 ? -6.304 5.057 17.886 1.00 89.38 68 LYS A CA 1
ATOM 562 C C . LYS A 1 68 ? -5.246 6.026 18.423 1.00 89.38 68 LYS A C 1
ATOM 564 O O . LYS A 1 68 ? -5.487 6.709 19.421 1.00 89.38 68 LYS A O 1
ATOM 569 N N . HIS A 1 69 ? -4.117 6.164 17.730 1.00 79.06 69 HIS A N 1
ATOM 570 C CA . HIS A 1 69 ? -3.041 7.056 18.164 1.00 79.06 69 HIS A CA 1
ATOM 571 C C . HIS A 1 69 ? -3.359 8.545 17.964 1.00 79.06 69 HIS A C 1
ATOM 573 O O . HIS A 1 69 ? -3.039 9.350 18.843 1.00 79.06 69 HIS A O 1
ATOM 579 N N . ARG A 1 70 ? -4.056 8.932 16.884 1.00 71.00 70 ARG A N 1
ATOM 580 C CA . ARG A 1 70 ? -4.513 10.325 16.688 1.00 71.00 70 ARG A CA 1
ATOM 581 C C . ARG A 1 70 ? -5.450 10.790 17.804 1.00 71.00 70 ARG A C 1
ATOM 583 O O . ARG A 1 70 ? -5.283 11.898 18.313 1.00 71.00 70 ARG A O 1
ATOM 590 N N . ARG A 1 71 ? -6.387 9.939 18.239 1.00 65.50 71 ARG A N 1
ATOM 591 C CA . ARG A 1 71 ? -7.280 10.238 19.373 1.00 65.50 71 ARG A CA 1
ATOM 592 C C . ARG A 1 71 ? -6.513 10.357 20.691 1.00 65.50 71 ARG A C 1
ATOM 594 O O . ARG A 1 71 ? -6.720 11.313 21.434 1.00 65.50 71 ARG A O 1
ATOM 601 N N . ALA A 1 72 ? -5.564 9.458 20.954 1.00 61.59 72 ALA A N 1
ATOM 602 C CA . ALA A 1 72 ? -4.729 9.522 22.156 1.00 61.59 72 ALA A CA 1
ATOM 603 C C . ALA A 1 72 ? -3.876 10.808 22.231 1.00 61.59 72 ALA A C 1
ATOM 605 O O . ALA A 1 72 ? -3.699 11.379 23.310 1.00 61.59 72 ALA A O 1
ATOM 606 N N . LEU A 1 73 ? -3.375 11.295 21.091 1.00 56.75 73 LEU A N 1
ATOM 607 C CA . LEU A 1 73 ? -2.649 12.565 21.003 1.00 56.75 73 LEU A CA 1
ATOM 608 C C . LEU A 1 73 ? -3.561 13.775 21.263 1.00 56.75 73 LEU A C 1
ATOM 610 O O . LEU A 1 73 ? -3.158 14.677 21.997 1.00 56.75 73 LEU A O 1
ATOM 614 N N . ALA A 1 74 ? -4.796 13.770 20.750 1.00 57.44 74 ALA A N 1
ATOM 615 C CA . ALA A 1 74 ? -5.780 14.823 21.017 1.00 57.44 74 ALA A CA 1
ATOM 616 C C . ALA A 1 74 ? -6.161 14.901 22.509 1.00 57.44 74 ALA A C 1
ATOM 618 O O . ALA A 1 74 ? -6.158 15.983 23.099 1.00 57.44 74 ALA A O 1
ATOM 619 N N . HIS A 1 75 ? -6.385 13.755 23.161 1.00 54.41 75 HIS A N 1
ATOM 620 C CA . HIS A 1 75 ? -6.661 13.707 24.602 1.00 54.41 75 HIS A CA 1
ATOM 621 C C . HIS A 1 75 ? -5.479 14.212 25.448 1.00 54.41 75 HIS A C 1
ATOM 623 O O . HIS A 1 75 ? -5.675 14.937 26.424 1.00 54.41 75 HIS A O 1
ATOM 629 N N . ARG A 1 76 ? -4.238 13.899 25.053 1.00 58.34 76 ARG A N 1
ATOM 630 C CA . ARG A 1 76 ? -3.025 14.406 25.720 1.00 58.34 76 ARG A CA 1
ATOM 631 C C . ARG A 1 76 ? -2.780 15.901 25.503 1.00 58.34 76 ARG A C 1
ATOM 633 O O . ARG A 1 76 ? -2.154 16.527 26.357 1.00 58.34 76 ARG A O 1
ATOM 640 N N . ALA A 1 77 ? -3.231 16.464 24.384 1.00 57.50 77 ALA A N 1
ATOM 641 C CA . ALA A 1 77 ? -3.173 17.902 24.136 1.00 57.50 77 ALA A CA 1
ATOM 642 C C . ALA A 1 77 ? -4.175 18.658 25.025 1.00 57.50 77 ALA A C 1
ATOM 644 O O . ALA A 1 77 ? -3.801 19.653 25.640 1.00 57.50 77 ALA A O 1
ATOM 645 N N . HIS A 1 78 ? -5.400 18.142 25.186 1.00 56.00 78 HIS A N 1
ATOM 646 C CA . HIS A 1 78 ? -6.383 18.730 26.104 1.00 56.00 78 HIS A CA 1
ATOM 647 C C . HIS A 1 78 ? -5.964 18.653 27.577 1.00 56.00 78 HIS A C 1
ATOM 649 O O . HIS A 1 78 ? -6.138 19.626 28.303 1.00 56.00 78 HIS A O 1
ATOM 655 N N . ALA A 1 79 ? -5.334 17.560 28.015 1.00 59.41 79 ALA A N 1
ATOM 656 C CA . ALA A 1 79 ? -4.873 17.414 29.399 1.00 59.41 79 ALA A CA 1
ATOM 657 C C . ALA A 1 79 ? -3.719 18.365 29.797 1.00 59.41 79 ALA A C 1
ATOM 659 O O . ALA A 1 79 ? -3.445 18.526 30.983 1.00 59.41 79 ALA A O 1
ATOM 660 N N . ARG A 1 80 ? -3.032 18.999 28.832 1.00 58.25 80 ARG A N 1
ATOM 661 C CA . ARG A 1 80 ? -1.974 19.998 29.089 1.00 58.25 80 ARG A CA 1
ATOM 662 C C . ARG A 1 80 ? -2.474 21.448 29.121 1.00 58.25 80 ARG A C 1
ATOM 664 O O . ARG A 1 80 ? -1.691 22.338 29.443 1.00 58.25 80 ARG A O 1
ATOM 671 N N . GLY A 1 81 ? -3.751 21.696 28.830 1.00 54.88 81 GLY A N 1
ATOM 672 C CA . GLY A 1 81 ? -4.394 22.990 29.059 1.00 54.88 81 GLY A CA 1
ATOM 673 C C . GLY A 1 81 ? -4.820 23.128 30.521 1.00 54.88 81 GLY A C 1
ATOM 674 O O . GLY A 1 81 ? -5.946 22.784 30.863 1.00 54.88 81 GLY A O 1
ATOM 675 N N . GLY A 1 82 ? -3.907 23.578 31.387 1.00 56.72 82 GLY A N 1
ATOM 676 C CA . GLY A 1 82 ? -4.184 23.866 32.803 1.00 56.72 82 GLY A CA 1
ATOM 677 C C . GLY A 1 82 ? -5.248 24.962 33.013 1.00 56.72 82 GLY A C 1
ATOM 678 O O . GLY A 1 82 ? -5.605 25.663 32.063 1.00 56.72 82 GLY A O 1
ATOM 679 N N . PRO A 1 83 ? -5.770 25.119 34.247 1.00 57.09 83 PRO A N 1
ATOM 680 C CA . PRO A 1 83 ? -6.970 25.906 34.525 1.00 57.09 83 PRO A CA 1
ATOM 681 C C . PRO A 1 83 ? -6.785 27.377 34.138 1.00 57.09 83 PRO A C 1
ATOM 683 O O . PRO A 1 83 ? -5.761 27.990 34.448 1.00 57.09 83 PRO A O 1
ATOM 686 N N . GLN A 1 84 ? -7.796 27.940 33.467 1.00 61.22 84 GLN A N 1
ATOM 687 C CA . GLN A 1 84 ? -7.864 29.365 33.150 1.00 61.22 84 GLN A CA 1
ATOM 688 C C . GLN A 1 84 ? -7.681 30.180 34.435 1.00 61.22 84 GLN A C 1
ATOM 690 O O . GLN A 1 84 ? -8.416 29.993 35.407 1.00 61.22 84 GLN A O 1
ATOM 695 N N . ARG A 1 85 ? -6.693 31.084 34.443 1.00 62.03 85 ARG A N 1
ATOM 696 C CA . ARG A 1 85 ? -6.575 32.110 35.485 1.00 62.03 85 ARG A CA 1
ATOM 697 C C . ARG A 1 85 ? -7.897 32.889 35.537 1.00 62.03 85 ARG A C 1
ATOM 699 O O . ARG A 1 85 ? -8.350 33.323 34.477 1.00 62.03 85 ARG A O 1
ATOM 706 N N . PRO A 1 86 ? -8.509 33.075 36.719 1.00 63.78 86 PRO A N 1
ATOM 707 C CA . PRO A 1 86 ? -9.708 33.892 36.820 1.00 63.78 86 PRO A CA 1
ATOM 708 C C . PRO A 1 86 ? -9.392 35.338 36.399 1.00 63.78 86 PRO A C 1
ATOM 710 O O . PRO A 1 86 ? -8.249 35.785 36.562 1.00 63.78 86 PRO A O 1
ATOM 713 N N . PRO A 1 87 ? -10.375 36.061 35.832 1.00 61.66 87 PRO A N 1
ATOM 714 C CA . PRO A 1 87 ? -10.177 37.433 35.387 1.00 61.66 87 PRO A CA 1
ATOM 715 C C . PRO A 1 87 ? -9.768 38.326 36.570 1.00 61.66 87 PRO A C 1
ATOM 717 O O . PRO A 1 87 ? -10.234 38.096 37.690 1.00 61.66 87 PRO A O 1
ATOM 720 N N . PRO A 1 88 ? -8.897 39.330 36.352 1.00 58.38 88 PRO A N 1
ATOM 721 C CA . PRO A 1 88 ? -8.520 40.255 37.410 1.00 58.38 88 PRO A CA 1
ATOM 722 C C . PRO A 1 88 ? -9.772 40.983 37.911 1.00 58.38 88 PRO A C 1
ATOM 724 O O . PRO A 1 88 ? -10.522 41.560 37.124 1.00 58.38 88 PRO A O 1
ATOM 727 N N . GLY A 1 89 ? -10.009 40.879 39.220 1.00 63.09 89 GLY A N 1
ATOM 728 C CA . GLY A 1 89 ? -11.140 41.493 39.902 1.00 63.09 89 GLY A CA 1
ATOM 729 C C . GLY A 1 89 ? -11.171 42.999 39.672 1.00 63.09 89 GLY A C 1
ATOM 730 O O . GLY A 1 89 ? -10.141 43.667 39.752 1.00 63.09 89 GLY A O 1
ATOM 731 N N . GLY A 1 90 ? -12.363 43.505 39.367 1.00 62.88 90 GLY A N 1
ATOM 732 C CA . GLY A 1 90 ? -12.627 44.932 39.310 1.00 62.88 90 GLY A CA 1
ATOM 733 C C . GLY A 1 90 ? -12.713 45.528 40.708 1.00 62.88 90 GLY A C 1
ATOM 734 O O . GLY A 1 90 ? -13.385 44.962 41.570 1.00 62.88 90 GLY A O 1
ATOM 735 N N . LEU A 1 91 ? -12.055 46.672 40.875 1.00 49.09 91 LEU A N 1
ATOM 736 C CA . LEU A 1 91 ? -12.475 47.820 41.675 1.00 49.09 91 LEU A CA 1
ATOM 737 C C . LEU A 1 91 ? -11.986 49.075 40.947 1.00 49.09 91 LEU A C 1
ATOM 739 O O . LEU A 1 91 ? -10.807 49.070 40.524 1.00 49.09 91 LEU A O 1
#

Secondary structure (DSSP, 8-state):
---HHHHHHHHHHHHHHHHHHT--HHHHHHHHHHH--SSS-PPP-HHHHHHHHHHHHTHHHHHHHHHHHHHHHHHHHHTT-PPPPPPPPP-

Solvent-accessible surface area (backbone atoms only — not comparable to full-atom values): 5523 Å² total; per-residue (Å²): 131,78,56,71,68,56,38,52,53,51,28,53,54,29,52,51,50,22,66,76,66,72,53,60,66,66,59,22,52,49,49,52,62,67,67,48,84,47,101,70,71,75,78,87,51,66,67,29,54,53,53,42,51,54,48,62,76,39,38,69,60,54,52,49,53,55,50,55,53,54,51,53,51,53,56,55,54,58,74,68,64,68,83,79,78,76,78,84,81,88,129

Foldseek 3Di:
DDDPVVLVVLLVQLLVQCVVVVDDSVCSVVVSQVVPPDPCSDPDDVVSSVVNVVCVVCVVVVVVVVVVVVVVVVVVVVVPPDDDDPPPDDD